Protein AF-A0A377XTT7-F1 (afdb_monomer)

Secondary structure (DSSP, 8-state):
-----TT----SS-TT---EEEEEEEESSS-HHHHHTT--S--SEEEEEEEEPSTTTHHHHHHTTTS-SEEEEEEE-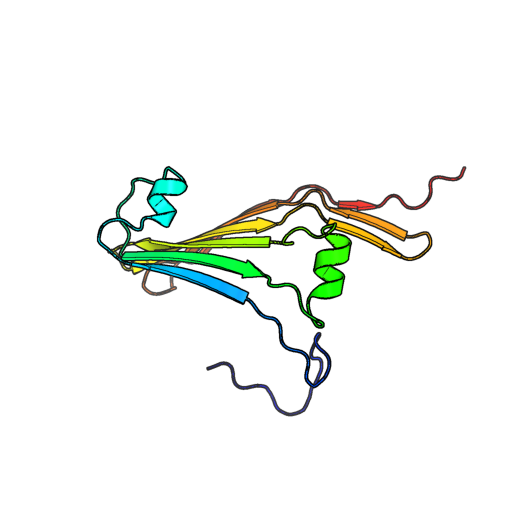TTS-EEEEEEEPPEEEEETTEEEEE--EEEEEEE-TTSS-EEEEEEEPPEEE------

Sequence (135 aa):
MVKPIAGQANGWLAAGQSVVLDEVVDHGPFPLASLKAFNLAPAMASVHTTLVKNDASQALFEIAKGDTPFTVDTRIAYSGDSQSAIVLNALDYAKGDEKVTFSGGQFQLDADRDGKNISLKGQAGSGADRCAQRI

Mean predicted aligned error: 10.23 Å

Nearest PDB structures (foldseek):
  6mit-assembly2_I  TM=4.240E-01  e=1.325E+00  Enterobacter cloacae
  8k36-assembly1_B  TM=1.878E-01  e=4.680E+00  Escherichia phage Lambda

Radius of gyration: 18.41 Å; Cα contacts (8 Å, |Δi|>4): 264; chains: 1; bounding box: 41×41×54 Å

Organism: Klebsiella pneumoniae (NCBI:txid573)

Structure (mmCIF, N/CA/C/O backbone):
data_AF-A0A377XTT7-F1
#
_entry.id   AF-A0A377XTT7-F1
#
loop_
_atom_site.group_PDB
_atom_site.id
_atom_site.type_symbol
_atom_site.label_atom_id
_atom_site.label_alt_id
_atom_site.label_comp_id
_atom_site.label_asym_id
_atom_site.label_entity_id
_atom_site.label_seq_id
_atom_site.pdbx_PDB_ins_code
_atom_site.Cartn_x
_atom_site.Cartn_y
_atom_site.Cartn_z
_atom_site.occupancy
_atom_site.B_iso_or_equiv
_atom_site.auth_seq_id
_atom_site.auth_comp_id
_atom_site.auth_asym_id
_atom_site.auth_atom_id
_atom_site.pdbx_PDB_model_num
ATOM 1 N N . MET A 1 1 ? 8.656 -18.045 -1.306 1.00 36.06 1 MET A N 1
ATOM 2 C CA . MET A 1 1 ? 7.548 -18.931 -0.887 1.00 36.06 1 MET A CA 1
ATOM 3 C C . MET A 1 1 ? 7.505 -18.932 0.630 1.00 36.06 1 MET A C 1
ATOM 5 O O . MET A 1 1 ? 8.364 -19.550 1.246 1.00 36.06 1 MET A O 1
ATOM 9 N N . VAL A 1 2 ? 6.595 -18.166 1.235 1.00 40.00 2 VAL A N 1
ATOM 10 C CA . VAL A 1 2 ? 6.414 -18.189 2.694 1.00 40.00 2 VAL A CA 1
ATOM 11 C C . VAL A 1 2 ? 5.742 -19.511 3.038 1.00 40.00 2 VAL A C 1
ATOM 13 O O . VAL A 1 2 ? 4.601 -19.760 2.661 1.00 40.00 2 VAL A O 1
ATOM 16 N N . LYS A 1 3 ? 6.497 -20.397 3.682 1.00 34.56 3 LYS A N 1
ATOM 17 C CA . LYS A 1 3 ? 5.989 -21.663 4.202 1.00 34.56 3 LYS A CA 1
ATOM 18 C C . LYS A 1 3 ? 5.380 -21.375 5.578 1.00 34.56 3 LYS A C 1
ATOM 20 O O . LYS A 1 3 ? 6.081 -20.785 6.402 1.00 34.56 3 LYS A O 1
ATOM 25 N N . PRO A 1 4 ? 4.123 -21.756 5.852 1.00 41.72 4 PRO A N 1
ATOM 26 C CA . PRO A 1 4 ? 3.560 -21.584 7.181 1.00 41.72 4 PRO A CA 1
ATOM 27 C C . PRO A 1 4 ? 4.298 -22.492 8.168 1.00 41.72 4 PRO A C 1
ATOM 29 O O . PRO A 1 4 ? 4.560 -23.661 7.872 1.00 41.72 4 PRO A O 1
ATOM 32 N N . ILE A 1 5 ? 4.612 -21.961 9.346 1.00 49.69 5 ILE A N 1
ATOM 33 C CA . ILE A 1 5 ? 5.017 -22.764 10.499 1.00 49.69 5 ILE A CA 1
ATOM 34 C C . ILE A 1 5 ? 3.811 -23.597 10.951 1.00 49.69 5 ILE A C 1
ATOM 36 O O . ILE A 1 5 ? 2.782 -23.071 11.372 1.00 49.69 5 ILE A O 1
ATOM 40 N N . ALA A 1 6 ? 3.911 -24.916 10.801 1.00 42.62 6 ALA A N 1
ATOM 41 C CA . ALA A 1 6 ? 2.896 -25.842 11.279 1.00 42.62 6 ALA A CA 1
ATOM 42 C C . ALA A 1 6 ? 2.796 -25.742 12.811 1.00 42.62 6 ALA A C 1
ATOM 44 O O . ALA A 1 6 ? 3.782 -25.984 13.504 1.00 42.62 6 ALA A O 1
ATOM 45 N N . GLY A 1 7 ? 1.616 -25.389 13.333 1.00 42.66 7 GLY A N 1
ATOM 46 C CA . GLY A 1 7 ? 1.303 -25.521 14.763 1.00 42.66 7 GLY A CA 1
ATOM 47 C C . GLY A 1 7 ? 0.786 -24.276 15.489 1.00 42.66 7 GLY A C 1
ATOM 48 O O . GLY A 1 7 ? 0.278 -24.416 16.594 1.00 42.66 7 GLY A O 1
ATOM 49 N N . GLN A 1 8 ? 0.816 -23.085 14.886 1.00 45.78 8 GLN A N 1
ATOM 50 C CA . GLN A 1 8 ? 0.063 -21.930 15.392 1.00 45.78 8 GLN A CA 1
ATOM 51 C C . GLN A 1 8 ? -0.776 -21.332 14.270 1.00 45.78 8 GLN A C 1
ATOM 53 O O . GLN A 1 8 ? -0.331 -20.463 13.526 1.00 45.78 8 GLN A O 1
ATOM 58 N N . ALA A 1 9 ? -2.034 -21.760 14.193 1.00 48.75 9 ALA A N 1
ATOM 59 C CA . ALA A 1 9 ? -3.079 -20.976 13.554 1.00 48.75 9 ALA A CA 1
ATOM 60 C C . ALA A 1 9 ? -3.439 -19.783 14.459 1.00 48.75 9 ALA A C 1
ATOM 62 O O . ALA A 1 9 ? -4.573 -19.639 14.889 1.00 48.75 9 ALA A O 1
ATOM 63 N N . ASN A 1 10 ? -2.471 -18.904 14.728 1.00 50.31 10 ASN A N 1
ATOM 64 C CA . ASN A 1 10 ? -2.773 -17.510 15.044 1.00 50.31 10 ASN A CA 1
ATOM 65 C C . ASN A 1 10 ? -2.858 -16.752 13.717 1.00 50.31 10 ASN A C 1
ATOM 67 O O . ASN A 1 10 ? -2.178 -15.754 13.488 1.00 50.31 10 ASN A O 1
ATOM 71 N N . GLY A 1 11 ? -3.661 -17.291 12.797 1.00 56.53 11 GLY A N 1
ATOM 72 C CA . GLY A 1 11 ? -4.109 -16.532 11.655 1.00 56.53 11 GLY A CA 1
ATOM 73 C C . GLY A 1 11 ? -5.034 -15.468 12.212 1.00 56.53 11 GLY A C 1
ATOM 74 O O . GLY A 1 11 ? -6.120 -15.775 12.682 1.00 56.53 11 GLY A O 1
ATOM 75 N N . TRP A 1 12 ? -4.615 -14.212 12.141 1.00 60.38 12 TRP A N 1
ATOM 76 C CA . TRP A 1 12 ? -5.512 -13.055 12.179 1.00 60.38 12 TRP A CA 1
ATOM 77 C C . TRP A 1 12 ? -6.741 -13.189 11.243 1.00 60.38 12 TRP A C 1
ATOM 79 O O . TRP A 1 12 ? -7.690 -12.426 11.371 1.00 60.38 12 TRP A O 1
ATOM 89 N N . LEU A 1 13 ? -6.732 -14.176 10.336 1.00 66.88 13 LEU A N 1
ATOM 90 C CA . LEU A 1 13 ? -7.809 -14.604 9.449 1.00 66.88 13 LEU A CA 1
ATOM 91 C C . LEU A 1 13 ? -8.327 -15.986 9.880 1.00 66.88 13 LEU A C 1
ATOM 93 O O . LEU A 1 13 ? -7.529 -16.892 10.144 1.00 66.88 13 LEU A O 1
ATOM 97 N N . ALA A 1 14 ? -9.649 -16.173 9.912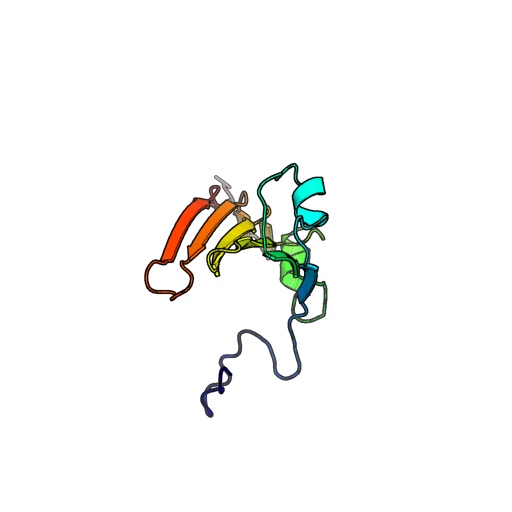 1.00 70.19 14 ALA A N 1
ATOM 98 C CA . ALA A 1 14 ? -10.243 -17.472 10.219 1.00 70.19 14 ALA A CA 1
ATOM 99 C C . ALA A 1 14 ? -9.926 -18.515 9.129 1.00 70.19 14 ALA A C 1
ATOM 101 O O . ALA A 1 14 ? -9.648 -18.181 7.975 1.00 70.19 14 ALA A O 1
ATOM 102 N N . ALA A 1 15 ? -9.990 -19.803 9.478 1.00 68.00 15 ALA A N 1
ATOM 103 C CA . ALA A 1 15 ? -9.772 -20.883 8.518 1.00 68.00 15 ALA A CA 1
ATOM 104 C C . ALA A 1 15 ? -10.760 -20.772 7.339 1.00 68.00 15 ALA A C 1
ATOM 106 O O . ALA A 1 15 ? -11.972 -20.773 7.539 1.00 68.00 15 ALA A O 1
ATOM 107 N N . GLY A 1 16 ? -10.234 -20.667 6.115 1.00 69.81 16 GLY A N 1
ATOM 108 C CA . GLY A 1 16 ? -11.025 -20.495 4.889 1.00 69.81 16 GLY A CA 1
ATOM 109 C C . GLY A 1 16 ? -11.240 -19.041 4.450 1.00 69.81 16 GLY A C 1
ATOM 110 O O . GLY A 1 16 ? -11.702 -18.821 3.334 1.00 69.81 16 GLY A O 1
ATOM 111 N N . GLN A 1 17 ? -10.860 -18.052 5.264 1.00 71.94 17 GLN A N 1
ATOM 112 C CA . GLN A 1 17 ? -10.843 -16.649 4.854 1.00 71.94 17 GLN A CA 1
ATOM 113 C C . GLN A 1 17 ? -9.547 -16.326 4.100 1.00 71.94 17 GLN A C 1
ATOM 115 O O . GLN A 1 17 ? -8.453 -16.695 4.526 1.00 71.94 17 GLN A O 1
ATOM 120 N N . SER A 1 18 ? -9.670 -15.621 2.978 1.00 78.75 18 SER A N 1
ATOM 121 C CA . SER A 1 18 ? -8.542 -15.129 2.184 1.00 78.75 18 SER A CA 1
ATOM 122 C C . SER A 1 18 ? -8.684 -13.628 2.010 1.00 78.75 18 SER A C 1
ATOM 124 O O . SER A 1 18 ? -9.804 -13.144 1.910 1.00 78.75 18 SER A O 1
ATOM 126 N N . VAL A 1 19 ? -7.584 -12.887 1.965 1.00 84.38 19 VAL A N 1
ATOM 127 C CA . VAL A 1 19 ? -7.602 -11.465 1.610 1.00 84.38 19 VAL A CA 1
ATOM 128 C C . VAL A 1 19 ? -7.346 -11.363 0.114 1.00 84.38 19 VAL A C 1
ATOM 130 O O . VAL A 1 19 ? -6.391 -11.952 -0.387 1.00 84.38 19 VAL A O 1
ATOM 133 N N . VAL A 1 20 ? -8.207 -10.640 -0.600 1.00 86.62 20 VAL A N 1
ATOM 134 C CA . VAL A 1 20 ? -8.058 -10.433 -2.044 1.00 86.62 20 VAL A CA 1
ATOM 135 C C . VAL A 1 20 ? -7.460 -9.054 -2.281 1.00 86.62 20 VAL A C 1
ATOM 137 O O . VAL A 1 20 ? -7.961 -8.057 -1.761 1.00 86.62 20 VAL A O 1
ATOM 140 N N . LEU A 1 21 ? -6.382 -9.018 -3.058 1.00 89.88 21 LEU A N 1
ATOM 141 C CA . LEU A 1 21 ? -5.725 -7.802 -3.517 1.00 89.88 21 LEU A CA 1
ATOM 142 C C . LEU A 1 21 ? -5.913 -7.712 -5.031 1.00 89.88 21 LEU A C 1
ATOM 144 O O . LEU A 1 21 ? -5.702 -8.703 -5.730 1.00 89.88 21 LEU A O 1
ATOM 148 N N . ASP A 1 22 ? -6.334 -6.549 -5.513 1.00 90.44 22 ASP A N 1
ATOM 149 C CA . ASP A 1 22 ? -6.361 -6.231 -6.938 1.00 90.44 22 ASP A CA 1
ATOM 150 C C . ASP A 1 22 ? -5.051 -5.527 -7.285 1.00 90.44 22 ASP A C 1
ATOM 152 O O . ASP A 1 22 ? -4.725 -4.499 -6.690 1.00 90.44 22 ASP A O 1
ATOM 156 N N . GLU A 1 23 ? -4.279 -6.122 -8.193 1.00 90.00 23 GLU A N 1
ATOM 157 C CA . GLU A 1 23 ? -2.963 -5.633 -8.603 1.00 90.00 23 GLU A CA 1
ATOM 158 C C . GLU A 1 23 ? -2.961 -5.370 -10.108 1.00 90.00 23 GLU A C 1
ATOM 160 O O . GLU A 1 23 ? -2.950 -6.293 -10.926 1.00 90.00 23 GLU A O 1
ATOM 165 N N . VAL A 1 24 ? -2.942 -4.095 -10.485 1.00 88.56 24 VAL A N 1
ATOM 166 C CA . VAL A 1 24 ? -2.829 -3.677 -11.882 1.00 88.56 24 VAL A CA 1
ATOM 167 C C . VAL A 1 24 ? -1.361 -3.429 -12.196 1.00 88.56 24 VAL A C 1
ATOM 169 O O . VAL A 1 24 ? -0.761 -2.481 -11.691 1.00 88.56 24 VAL A O 1
ATOM 172 N N . VAL A 1 25 ? -0.780 -4.288 -13.033 1.00 88.44 25 VAL A N 1
ATOM 173 C CA . VAL A 1 25 ? 0.629 -4.213 -13.435 1.00 88.44 25 VAL A CA 1
ATOM 174 C C . VAL A 1 25 ? 0.733 -3.682 -14.861 1.00 88.44 25 VAL A C 1
ATOM 176 O O . VAL A 1 25 ? 0.332 -4.350 -15.812 1.00 88.44 25 VAL A O 1
ATOM 179 N N . ASP A 1 26 ? 1.334 -2.507 -15.013 1.00 86.56 26 ASP A N 1
ATOM 180 C CA . ASP A 1 26 ? 1.705 -1.936 -16.305 1.00 86.56 26 ASP A CA 1
ATOM 181 C C . ASP A 1 26 ? 3.208 -2.101 -16.527 1.00 86.56 26 ASP A C 1
ATOM 183 O O . ASP A 1 26 ? 4.018 -1.716 -15.683 1.00 86.56 26 ASP A O 1
ATOM 187 N N . HIS A 1 27 ? 3.592 -2.615 -17.693 1.00 78.81 27 HIS A N 1
ATOM 188 C CA . HIS A 1 27 ? 4.986 -2.744 -18.105 1.00 78.81 27 HIS A CA 1
ATOM 189 C C . HIS A 1 27 ? 5.232 -2.032 -19.438 1.00 78.81 27 HIS A C 1
ATOM 191 O O . HIS A 1 27 ? 4.369 -1.986 -20.317 1.00 78.81 27 HIS A O 1
ATOM 197 N N . GLY A 1 28 ? 6.436 -1.516 -19.639 1.00 73.88 28 GLY A N 1
ATOM 198 C CA . GLY A 1 28 ? 6.814 -0.838 -20.878 1.00 73.88 28 GLY A CA 1
ATOM 199 C C . GLY A 1 28 ? 7.799 0.290 -20.607 1.00 73.88 28 GLY A C 1
ATOM 200 O O . GLY A 1 28 ? 8.047 0.600 -19.450 1.00 73.88 28 GLY A O 1
ATOM 201 N N . PRO A 1 29 ? 8.353 0.935 -21.645 1.00 73.94 29 PRO A N 1
ATOM 202 C CA . PRO A 1 29 ? 9.309 2.031 -21.459 1.00 73.94 29 PRO A CA 1
ATOM 203 C C . PRO A 1 29 ? 8.742 3.200 -20.643 1.00 73.94 29 PRO A C 1
ATOM 205 O O . PRO A 1 29 ? 9.497 3.909 -19.978 1.00 73.94 29 PRO A O 1
ATOM 208 N N . PHE A 1 30 ? 7.415 3.362 -20.668 1.00 76.38 30 PHE A N 1
ATOM 209 C CA . PHE A 1 30 ? 6.651 4.314 -19.871 1.00 76.38 30 PHE A CA 1
ATOM 210 C C . PHE A 1 30 ? 5.324 3.675 -19.443 1.00 76.38 30 PHE A C 1
ATOM 212 O O . PHE A 1 30 ? 4.419 3.554 -20.272 1.00 76.38 30 PHE A O 1
ATOM 219 N N . PRO A 1 31 ? 5.182 3.254 -18.177 1.00 75.50 31 PRO A N 1
ATOM 220 C CA . PRO A 1 31 ? 3.934 2.680 -17.692 1.00 75.50 31 PRO A CA 1
ATOM 221 C C . PRO A 1 31 ? 2.799 3.712 -17.722 1.00 75.50 31 PRO A C 1
ATOM 223 O O . PRO A 1 31 ? 2.941 4.826 -17.211 1.00 75.50 31 PRO A O 1
ATOM 226 N N . LEU A 1 32 ? 1.655 3.350 -18.306 1.00 74.88 32 LEU A N 1
ATOM 227 C CA . LEU A 1 32 ? 0.532 4.275 -18.488 1.00 74.88 32 LEU A CA 1
ATOM 228 C C . LEU A 1 32 ? -0.096 4.708 -17.155 1.00 74.88 32 LEU A C 1
ATOM 230 O O . LEU A 1 32 ? -0.471 5.875 -17.029 1.00 74.88 32 LEU A O 1
ATOM 234 N N . ALA A 1 33 ? -0.176 3.828 -16.148 1.00 75.06 33 ALA A N 1
ATOM 235 C CA . ALA A 1 33 ? -0.596 4.218 -14.799 1.00 75.06 33 ALA A CA 1
ATOM 236 C C . ALA A 1 33 ? 0.305 5.309 -14.200 1.00 75.06 33 ALA A C 1
ATOM 238 O O . ALA A 1 33 ? -0.199 6.274 -13.628 1.00 75.06 33 ALA A O 1
ATOM 239 N N . SER A 1 34 ? 1.624 5.225 -14.419 1.00 70.88 34 SER A N 1
ATOM 240 C CA . SER A 1 34 ? 2.559 6.269 -13.976 1.00 70.88 34 SER A CA 1
ATOM 241 C C . SER A 1 34 ? 2.301 7.604 -14.685 1.00 70.88 34 SER A C 1
ATOM 243 O O . SER A 1 34 ? 2.328 8.647 -14.037 1.00 70.88 34 SER A O 1
ATOM 245 N N . LEU A 1 35 ? 1.960 7.593 -15.982 1.00 75.00 35 LEU A N 1
ATOM 246 C CA . LEU A 1 35 ? 1.590 8.812 -16.718 1.00 75.00 35 LEU A CA 1
ATOM 247 C C . LEU A 1 35 ? 0.292 9.446 -16.196 1.00 75.00 35 LEU A C 1
ATOM 249 O O . LEU A 1 35 ? 0.218 10.668 -16.081 1.00 75.00 35 LEU A O 1
ATOM 253 N N . LYS A 1 36 ? -0.719 8.635 -15.852 1.00 74.06 36 LYS A N 1
ATOM 254 C CA . LYS A 1 36 ? -1.980 9.121 -15.255 1.00 74.06 36 LYS A CA 1
ATOM 255 C C . LYS A 1 36 ? -1.758 9.773 -13.891 1.00 74.06 36 LYS A C 1
ATOM 257 O O . LYS A 1 36 ? -2.433 10.742 -13.565 1.00 74.06 36 LYS A O 1
ATOM 262 N N . ALA A 1 37 ? -0.783 9.278 -13.134 1.00 73.81 37 ALA A N 1
ATOM 263 C CA . ALA A 1 37 ? -0.333 9.869 -11.878 1.00 73.81 37 ALA A CA 1
ATOM 264 C C . ALA A 1 37 ? 0.644 11.053 -12.072 1.00 73.81 37 ALA A C 1
ATOM 266 O O . ALA A 1 37 ? 1.294 11.469 -11.116 1.00 73.81 37 ALA A O 1
ATOM 267 N N . PHE A 1 38 ? 0.782 11.587 -13.296 1.00 74.44 38 PHE A N 1
ATOM 268 C CA . PHE A 1 38 ? 1.721 12.659 -13.665 1.00 74.44 38 PHE A CA 1
ATOM 269 C C . PHE A 1 38 ? 3.202 12.343 -13.382 1.00 74.44 38 PHE A C 1
ATOM 271 O O . PHE A 1 38 ? 4.048 13.238 -13.342 1.00 74.44 38 PHE A O 1
ATOM 278 N N . ASN A 1 39 ? 3.551 11.065 -13.239 1.00 68.88 39 ASN A N 1
ATOM 279 C CA . ASN A 1 39 ? 4.916 10.612 -13.030 1.00 68.88 39 ASN A CA 1
ATOM 280 C C . ASN A 1 39 ? 5.560 10.226 -14.369 1.00 68.88 39 ASN A C 1
ATOM 282 O O . ASN A 1 39 ? 5.441 9.098 -14.848 1.00 68.88 39 ASN A O 1
ATOM 286 N N . LEU A 1 40 ? 6.265 11.187 -14.970 1.00 73.94 40 LEU A N 1
ATOM 287 C CA . LEU A 1 40 ? 6.906 11.050 -16.284 1.00 73.94 40 LEU A CA 1
ATOM 288 C C . LEU A 1 40 ? 8.258 10.328 -16.252 1.00 73.94 40 LEU A C 1
ATOM 290 O O . LEU A 1 40 ? 8.924 10.238 -17.281 1.00 73.94 40 LEU A O 1
ATOM 294 N N . ALA A 1 41 ? 8.720 9.847 -15.099 1.00 75.31 41 ALA A N 1
ATOM 295 C CA . ALA A 1 41 ? 10.007 9.173 -15.060 1.00 75.31 41 ALA A CA 1
ATOM 296 C C . ALA A 1 41 ? 9.901 7.776 -15.728 1.00 75.31 41 ALA A C 1
ATOM 298 O O . ALA A 1 41 ? 8.921 7.067 -15.476 1.00 75.31 41 ALA A O 1
ATOM 299 N N . PRO A 1 42 ? 10.918 7.286 -16.464 1.00 75.06 42 PRO A N 1
ATOM 300 C CA . PRO A 1 42 ? 10.916 5.944 -17.069 1.00 75.06 42 PRO A CA 1
ATOM 301 C C . PRO A 1 42 ? 11.031 4.815 -16.031 1.00 75.06 42 PRO A C 1
ATOM 303 O O . PRO A 1 42 ? 11.893 4.865 -15.150 1.00 75.06 42 PRO A O 1
ATOM 306 N N . ALA A 1 43 ? 10.193 3.785 -16.122 1.00 83.50 43 ALA A N 1
ATOM 307 C CA . ALA A 1 43 ? 10.217 2.619 -15.231 1.00 83.50 43 ALA A CA 1
ATOM 308 C C . ALA A 1 43 ? 9.972 1.344 -16.040 1.00 83.50 43 ALA A C 1
ATOM 310 O O . ALA A 1 43 ? 9.265 1.405 -17.035 1.00 83.50 43 ALA A O 1
ATOM 311 N N . MET A 1 44 ? 10.519 0.205 -15.613 1.00 87.62 44 MET A N 1
ATOM 312 C CA . MET A 1 44 ? 10.216 -1.089 -16.239 1.00 87.62 44 MET A CA 1
ATOM 313 C C . MET A 1 44 ? 8.772 -1.511 -15.991 1.00 87.62 44 MET A C 1
ATOM 315 O O . MET A 1 44 ? 8.127 -2.059 -16.885 1.00 87.62 44 MET A O 1
ATOM 319 N N . ALA A 1 45 ? 8.294 -1.275 -14.769 1.00 88.56 45 ALA A N 1
ATOM 320 C CA . ALA A 1 45 ? 6.949 -1.625 -14.356 1.00 88.56 45 ALA A CA 1
ATOM 321 C C . ALA A 1 45 ? 6.402 -0.628 -13.332 1.00 88.56 45 ALA A C 1
ATOM 323 O O . ALA A 1 45 ? 7.154 -0.071 -12.523 1.00 88.56 45 ALA A O 1
ATOM 324 N N . SER A 1 46 ? 5.087 -0.448 -13.348 1.00 88.75 46 SER A N 1
ATOM 325 C CA . SER A 1 46 ? 4.324 0.103 -12.232 1.00 88.75 46 SER A CA 1
ATOM 326 C C . SER A 1 46 ? 3.229 -0.870 -11.826 1.00 88.75 46 SER A C 1
ATOM 328 O O . SER A 1 46 ? 2.602 -1.484 -12.685 1.00 88.75 46 SER A O 1
ATOM 330 N N . VAL A 1 47 ? 3.000 -0.988 -10.529 1.00 90.50 47 VAL A N 1
ATOM 331 C CA . VAL A 1 47 ? 2.005 -1.854 -9.909 1.00 90.50 47 VAL A CA 1
ATOM 332 C C . VAL A 1 47 ? 1.118 -0.977 -9.045 1.00 90.50 47 VAL A C 1
ATOM 334 O O . VAL A 1 47 ? 1.627 -0.280 -8.172 1.00 90.50 47 VAL A O 1
ATOM 337 N N . HIS A 1 48 ? -0.184 -1.009 -9.292 1.00 91.44 48 HIS A N 1
ATOM 338 C CA . HIS A 1 48 ? -1.183 -0.392 -8.432 1.00 91.44 48 HIS A CA 1
ATOM 339 C C . HIS A 1 48 ? -1.926 -1.492 -7.683 1.00 91.44 48 HIS A C 1
ATOM 341 O O . HIS A 1 48 ? -2.627 -2.292 -8.300 1.00 91.44 48 HIS A O 1
ATOM 347 N N . THR A 1 49 ? -1.760 -1.537 -6.368 1.00 91.06 49 THR A N 1
ATOM 348 C CA . THR A 1 49 ? -2.367 -2.533 -5.489 1.00 91.06 49 THR A CA 1
ATOM 349 C C . THR A 1 49 ? -3.455 -1.889 -4.642 1.00 91.06 49 THR A C 1
ATOM 351 O O . THR A 1 49 ? -3.219 -0.901 -3.939 1.00 91.06 49 THR A O 1
ATOM 354 N N . THR A 1 50 ? -4.637 -2.499 -4.642 1.00 92.50 50 THR A N 1
ATOM 355 C CA . THR A 1 50 ? -5.757 -2.124 -3.774 1.00 92.50 50 THR A CA 1
ATOM 356 C C . THR A 1 50 ? -6.329 -3.342 -3.063 1.00 92.50 50 THR A C 1
ATOM 358 O O . THR A 1 50 ? -6.260 -4.471 -3.550 1.00 92.50 50 THR A O 1
ATOM 361 N N . LEU A 1 51 ? -6.887 -3.129 -1.873 1.00 91.69 51 LEU A N 1
ATOM 362 C CA . LEU A 1 51 ? -7.627 -4.173 -1.174 1.00 91.69 51 LEU A CA 1
ATOM 363 C C . LEU A 1 51 ? -8.997 -4.351 -1.831 1.00 91.69 51 LEU A C 1
ATOM 365 O O . LEU A 1 51 ? -9.688 -3.367 -2.073 1.00 91.69 51 LEU A O 1
ATOM 369 N N . VAL A 1 52 ? -9.425 -5.591 -2.059 1.00 89.25 52 VAL A N 1
ATOM 370 C CA . VAL A 1 52 ? -10.779 -5.900 -2.537 1.00 89.25 52 VAL A CA 1
ATOM 371 C C . VAL A 1 52 ? -11.661 -6.289 -1.358 1.00 89.25 52 VAL A C 1
ATOM 373 O O . VAL A 1 52 ? -11.244 -7.023 -0.454 1.00 89.25 52 VAL A O 1
ATOM 376 N N . LYS A 1 53 ? -12.905 -5.803 -1.365 1.00 87.06 53 LYS A N 1
ATOM 377 C CA . LYS A 1 53 ? -13.897 -6.136 -0.342 1.00 87.06 53 LYS A CA 1
ATOM 378 C C . LYS A 1 53 ? -14.338 -7.594 -0.470 1.00 87.06 53 LYS A C 1
ATOM 380 O O . LYS A 1 53 ? -14.896 -7.994 -1.487 1.00 87.06 53 LYS A O 1
ATOM 385 N N . ASN A 1 54 ? -14.135 -8.365 0.589 1.00 86.38 54 ASN A N 1
ATOM 386 C CA . ASN A 1 54 ? -14.642 -9.721 0.751 1.00 86.38 54 ASN A CA 1
ATOM 387 C C . ASN A 1 54 ? -14.891 -10.027 2.237 1.00 86.38 54 ASN A C 1
ATOM 389 O O . ASN A 1 54 ? -14.665 -9.171 3.091 1.00 86.38 54 ASN A O 1
ATOM 393 N N . ASP A 1 55 ? -15.317 -11.248 2.556 1.00 85.38 55 ASP A N 1
ATOM 394 C CA . ASP A 1 55 ? -15.663 -11.650 3.929 1.00 85.38 55 ASP A CA 1
ATOM 395 C C . ASP A 1 55 ? -14.522 -11.439 4.941 1.00 85.38 55 ASP A C 1
ATOM 397 O O . ASP A 1 55 ? -14.770 -11.212 6.123 1.00 85.38 55 ASP A O 1
ATOM 401 N N . ALA A 1 56 ? -13.265 -11.497 4.490 1.00 85.19 56 ALA A N 1
ATOM 402 C CA . ALA A 1 56 ? -12.088 -11.296 5.330 1.00 85.19 56 ALA A CA 1
ATOM 403 C C . ALA A 1 56 ? -11.740 -9.810 5.533 1.00 85.19 56 ALA A C 1
ATOM 405 O O . ALA A 1 56 ? -11.240 -9.431 6.590 1.00 85.19 56 ALA A O 1
ATOM 406 N N . SER A 1 57 ? -11.987 -8.964 4.528 1.00 87.75 57 SER A N 1
ATOM 407 C CA . SER A 1 57 ? -11.668 -7.530 4.552 1.00 87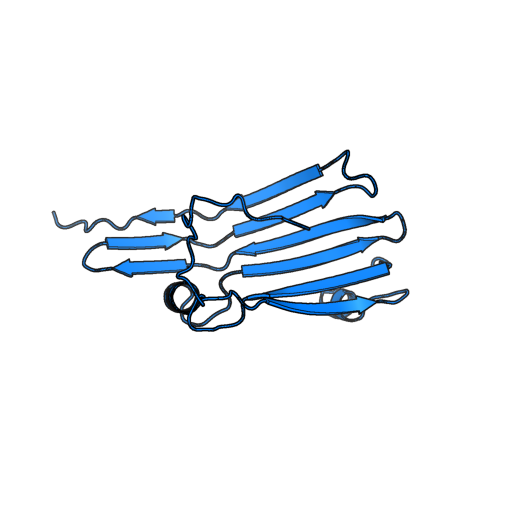.75 57 SER A CA 1
ATOM 408 C C . SER A 1 57 ? -12.858 -6.639 4.917 1.00 87.75 57 SER A C 1
ATOM 410 O O . SER A 1 57 ? -12.676 -5.438 5.114 1.00 87.75 57 SER A O 1
ATOM 412 N N . GLN A 1 58 ? -14.066 -7.198 5.052 1.00 87.62 58 GLN A N 1
ATOM 413 C CA . GLN A 1 58 ? -15.299 -6.442 5.281 1.00 87.62 58 GLN A CA 1
ATOM 414 C C . GLN A 1 58 ? -15.197 -5.482 6.473 1.00 87.62 58 GLN A C 1
ATOM 416 O O . GLN A 1 58 ? -15.554 -4.316 6.328 1.00 87.62 58 GLN A O 1
ATOM 421 N N . ALA A 1 59 ? -14.651 -5.931 7.605 1.00 86.81 59 ALA A N 1
ATOM 422 C CA . ALA A 1 59 ? -14.477 -5.086 8.787 1.00 86.81 59 ALA A CA 1
ATOM 423 C C . ALA A 1 59 ? -13.576 -3.865 8.514 1.00 86.81 59 ALA A C 1
ATOM 425 O O . ALA A 1 59 ? -13.851 -2.773 9.001 1.00 86.81 59 ALA A O 1
ATOM 426 N N . LEU A 1 60 ? -12.527 -4.017 7.697 1.00 87.31 60 LEU A N 1
ATOM 427 C CA . LEU A 1 60 ? -11.656 -2.899 7.318 1.00 87.31 60 LEU A CA 1
ATOM 428 C C . LEU A 1 60 ? -12.386 -1.902 6.416 1.00 87.31 60 LEU A C 1
ATOM 430 O O . LEU A 1 60 ? -12.245 -0.699 6.606 1.00 87.31 60 LEU A O 1
ATOM 434 N N . PHE A 1 61 ? -13.202 -2.393 5.482 1.00 89.81 61 PHE A N 1
ATOM 435 C CA . PHE A 1 61 ? -14.044 -1.542 4.642 1.00 89.81 61 PHE A CA 1
ATOM 436 C C . PHE A 1 61 ? -15.124 -0.814 5.444 1.00 89.81 61 PHE A C 1
ATOM 438 O O . PHE A 1 61 ? -15.415 0.337 5.151 1.00 89.81 61 PHE A O 1
ATOM 445 N N . GLU A 1 62 ? -15.718 -1.438 6.460 1.00 90.00 62 GLU A N 1
ATOM 446 C CA . GLU A 1 62 ? -16.701 -0.782 7.334 1.00 90.00 62 GLU A CA 1
ATOM 447 C C . GLU A 1 62 ? -16.078 0.395 8.095 1.00 90.00 62 GLU A C 1
ATOM 449 O O . GLU A 1 62 ? -16.640 1.490 8.117 1.00 90.00 62 GLU A O 1
ATOM 454 N N . ILE A 1 63 ? -14.876 0.193 8.638 1.00 89.94 63 ILE A N 1
ATOM 455 C CA . ILE A 1 63 ? -14.103 1.231 9.330 1.00 89.94 63 ILE A CA 1
ATOM 456 C C . ILE A 1 63 ? -13.643 2.324 8.346 1.00 89.94 63 ILE A C 1
ATOM 458 O O . ILE A 1 63 ? -13.618 3.504 8.691 1.00 89.94 63 ILE A O 1
ATOM 462 N N . ALA A 1 64 ? -13.328 1.957 7.103 1.00 89.81 64 ALA A N 1
ATOM 463 C CA . ALA A 1 64 ? -12.997 2.884 6.019 1.00 89.81 64 ALA A CA 1
ATOM 464 C C . ALA A 1 64 ? -14.236 3.489 5.322 1.00 89.81 64 ALA A C 1
ATOM 466 O O . ALA A 1 64 ? -14.116 4.060 4.243 1.00 89.81 64 ALA A O 1
ATOM 467 N N . LYS A 1 65 ? -15.442 3.359 5.901 1.00 87.81 65 LYS A N 1
ATOM 468 C CA . LYS A 1 65 ? -16.713 3.882 5.349 1.00 87.81 65 LYS A CA 1
ATOM 469 C C . LYS A 1 65 ? -17.043 3.414 3.924 1.00 87.81 65 LYS A C 1
ATOM 471 O O . LYS A 1 65 ? -17.780 4.077 3.200 1.00 87.81 65 LYS A O 1
ATOM 476 N N . GLY A 1 66 ? -16.557 2.240 3.546 1.00 85.25 66 GLY A N 1
ATOM 477 C CA . GLY A 1 66 ? -16.761 1.625 2.240 1.00 85.25 66 GLY A CA 1
ATOM 478 C C . GLY A 1 66 ? -15.666 1.928 1.220 1.00 85.25 66 GLY A C 1
ATOM 479 O O . GLY A 1 66 ? -15.661 1.275 0.178 1.00 85.25 66 GLY A O 1
ATOM 480 N N . ASP A 1 67 ? -14.732 2.831 1.524 1.00 87.8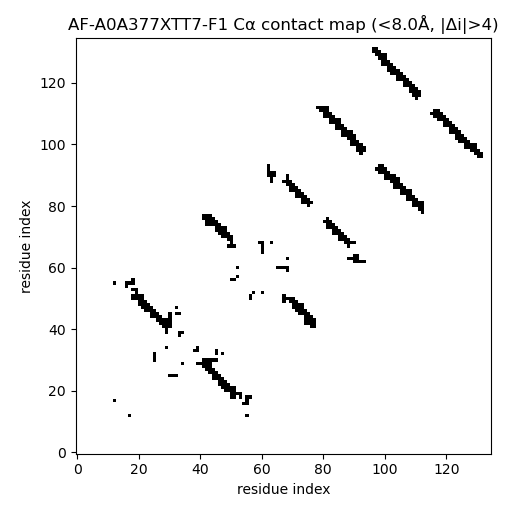8 67 ASP A N 1
ATOM 481 C CA . ASP A 1 67 ? -13.565 3.097 0.685 1.00 87.88 67 ASP A CA 1
ATOM 482 C C . ASP A 1 67 ? -12.457 2.062 0.914 1.00 87.88 67 ASP A C 1
ATOM 484 O O . ASP A 1 67 ? -12.423 1.345 1.920 1.00 87.88 67 ASP A O 1
ATOM 488 N N . THR A 1 68 ? -11.514 1.982 -0.026 1.00 89.88 68 THR A N 1
ATOM 489 C CA . THR A 1 68 ? -10.330 1.135 0.131 1.00 89.88 68 THR A CA 1
ATOM 490 C C . THR A 1 68 ? -9.490 1.657 1.305 1.00 89.88 68 THR A C 1
ATOM 492 O O . THR A 1 68 ? -9.094 2.822 1.289 1.00 89.88 68 THR A O 1
ATOM 495 N N . PRO A 1 69 ? -9.162 0.836 2.318 1.00 89.12 69 PRO A N 1
ATOM 496 C CA . PRO A 1 69 ? -8.453 1.306 3.512 1.00 89.12 69 PRO A CA 1
ATOM 497 C C . PRO A 1 69 ? -7.002 1.718 3.230 1.00 89.12 69 PRO A C 1
ATOM 499 O O . PRO A 1 69 ? -6.436 2.528 3.966 1.00 89.12 69 PRO A O 1
ATOM 502 N N . PHE A 1 70 ? -6.394 1.171 2.176 1.00 92.75 70 PHE A N 1
ATOM 503 C CA . PHE A 1 70 ? -5.060 1.548 1.733 1.00 92.75 70 PHE A CA 1
ATOM 504 C C . PHE A 1 70 ? -4.854 1.307 0.237 1.00 92.75 70 PHE A C 1
ATOM 506 O O . PHE A 1 70 ? -5.470 0.415 -0.349 1.00 92.75 70 PHE A O 1
ATOM 513 N N . THR A 1 71 ? -3.933 2.053 -0.361 1.00 92.69 71 THR A N 1
ATOM 514 C CA . THR A 1 71 ? -3.433 1.814 -1.719 1.00 92.69 71 THR A CA 1
ATOM 515 C C . THR A 1 71 ? -1.915 1.731 -1.699 1.00 92.69 71 THR A C 1
ATOM 517 O O . THR A 1 71 ? -1.260 2.380 -0.878 1.00 92.69 71 THR A O 1
ATOM 520 N N . VAL A 1 72 ? -1.350 0.914 -2.586 1.00 93.12 72 VAL A N 1
ATOM 521 C CA . VAL A 1 72 ? 0.101 0.816 -2.766 1.00 93.12 72 VAL A CA 1
ATOM 522 C C . VAL A 1 72 ? 0.436 0.953 -4.240 1.00 93.12 72 VAL A C 1
ATOM 524 O O . VAL A 1 72 ? 0.022 0.137 -5.052 1.00 93.12 72 VAL A O 1
ATOM 527 N N . ASP A 1 73 ? 1.216 1.970 -4.573 1.00 91.56 73 ASP A N 1
ATOM 528 C CA . ASP A 1 73 ? 1.736 2.206 -5.912 1.00 91.56 73 ASP A CA 1
ATOM 529 C C . ASP A 1 73 ? 3.229 1.892 -5.927 1.00 91.56 73 ASP A C 1
ATOM 531 O O . ASP A 1 73 ? 4.050 2.677 -5.447 1.00 91.56 73 ASP A O 1
ATOM 535 N N . THR A 1 74 ? 3.596 0.733 -6.464 1.00 90.94 74 THR A N 1
ATOM 536 C CA . THR A 1 74 ? 4.989 0.301 -6.595 1.00 90.94 74 THR A CA 1
ATOM 537 C C . THR A 1 74 ? 5.506 0.576 -7.995 1.00 90.94 74 THR A C 1
ATOM 539 O O . THR A 1 74 ? 4.892 0.244 -9.000 1.00 90.94 74 THR A O 1
ATOM 542 N N . ARG A 1 75 ? 6.699 1.142 -8.078 1.00 90.12 75 ARG A N 1
ATOM 543 C CA . ARG A 1 75 ? 7.406 1.445 -9.312 1.00 90.12 75 ARG A CA 1
ATOM 544 C C . ARG A 1 75 ? 8.752 0.749 -9.294 1.00 90.12 75 ARG A C 1
ATOM 546 O O . ARG A 1 75 ? 9.487 0.860 -8.319 1.00 90.12 75 ARG A O 1
ATOM 553 N N . ILE A 1 76 ? 9.099 0.095 -10.395 1.00 90.62 76 ILE A N 1
ATOM 554 C CA . ILE A 1 76 ? 10.376 -0.599 -10.560 1.00 90.62 76 ILE A CA 1
ATOM 555 C C . ILE A 1 76 ? 11.149 0.091 -11.680 1.00 90.62 76 ILE A C 1
ATOM 557 O O . ILE A 1 76 ? 10.748 0.055 -12.845 1.00 90.62 76 ILE A O 1
ATOM 561 N N . ALA A 1 77 ? 12.249 0.752 -11.338 1.00 89.00 77 ALA A N 1
ATOM 562 C CA . ALA A 1 77 ? 13.126 1.422 -12.286 1.00 89.00 77 ALA A CA 1
ATOM 563 C C . ALA A 1 77 ? 13.920 0.414 -13.134 1.00 89.00 77 ALA A C 1
ATOM 565 O O . ALA A 1 77 ? 14.107 -0.741 -12.759 1.00 89.00 77 ALA A O 1
ATOM 566 N N . TYR A 1 78 ? 14.456 0.868 -14.269 1.00 87.81 78 TYR A N 1
ATOM 567 C CA . TYR A 1 78 ? 15.350 0.061 -15.112 1.00 87.81 78 TYR A CA 1
ATOM 568 C C . TYR A 1 78 ? 16.654 -0.344 -14.418 1.00 87.81 78 TYR A C 1
ATOM 570 O O . TYR A 1 78 ? 17.208 -1.397 -14.731 1.00 87.81 78 TYR A O 1
ATOM 578 N N . SER A 1 79 ? 17.115 0.446 -13.443 1.00 88.06 79 SER A N 1
ATOM 579 C CA . SER A 1 79 ? 18.229 0.075 -12.562 1.00 88.06 79 SER A CA 1
ATOM 580 C C . SER A 1 79 ? 17.911 -1.149 -11.694 1.00 88.06 79 SER A C 1
ATOM 582 O O . SER A 1 79 ? 18.825 -1.808 -11.208 1.00 88.06 79 SER A O 1
ATOM 584 N N . GLY A 1 80 ? 16.631 -1.500 -11.542 1.00 88.50 80 GLY A N 1
ATOM 585 C CA . GLY A 1 80 ? 16.140 -2.518 -10.617 1.00 88.50 80 GLY A CA 1
ATOM 586 C C . GLY A 1 80 ? 15.742 -1.960 -9.253 1.00 88.50 80 GLY A C 1
ATOM 587 O O . GLY A 1 80 ? 15.206 -2.714 -8.450 1.00 88.50 80 GLY A O 1
ATOM 588 N N . ASP A 1 81 ? 15.960 -0.667 -9.003 1.00 91.00 81 ASP A N 1
ATOM 589 C CA . ASP A 1 81 ? 15.494 -0.017 -7.779 1.00 91.00 81 ASP A CA 1
ATOM 590 C C . ASP A 1 81 ? 13.968 0.054 -7.775 1.00 91.00 81 ASP A C 1
ATOM 592 O O . ASP A 1 81 ? 13.332 0.289 -8.807 1.00 91.00 81 ASP A O 1
ATOM 596 N N . SER A 1 82 ? 13.379 -0.135 -6.604 1.00 91.38 82 SER A N 1
ATOM 597 C CA . SER A 1 82 ? 11.939 -0.118 -6.407 1.00 91.38 82 SER A CA 1
ATOM 598 C C . SER A 1 82 ? 11.543 0.956 -5.406 1.00 91.38 82 SER A C 1
ATOM 600 O O . SER A 1 82 ? 12.194 1.157 -4.383 1.00 91.38 82 SER A O 1
ATOM 602 N N . GLN A 1 83 ? 10.460 1.653 -5.717 1.00 92.12 83 GLN A N 1
ATOM 603 C CA . GLN A 1 83 ? 9.865 2.657 -4.852 1.00 92.12 83 GLN A CA 1
ATOM 604 C C . GLN A 1 83 ? 8.373 2.365 -4.743 1.00 92.12 83 GLN A C 1
ATOM 606 O O . GLN A 1 83 ? 7.697 2.254 -5.759 1.00 92.12 83 GLN A O 1
ATOM 611 N N . SER A 1 84 ? 7.860 2.241 -3.524 1.00 92.31 84 SER A N 1
ATOM 612 C CA . SER A 1 84 ? 6.441 2.009 -3.250 1.00 92.31 84 SER A CA 1
ATOM 613 C C . SER A 1 84 ? 5.863 3.177 -2.471 1.00 92.31 84 SER A C 1
ATOM 615 O O . SER A 1 84 ? 6.384 3.522 -1.410 1.00 92.31 84 SER A O 1
ATOM 617 N N . ALA A 1 85 ? 4.825 3.816 -3.001 1.00 92.88 85 ALA A N 1
ATOM 618 C CA . ALA A 1 85 ? 4.037 4.823 -2.304 1.00 92.88 85 ALA A CA 1
ATOM 619 C C . ALA A 1 85 ? 2.832 4.132 -1.671 1.00 92.88 85 ALA A C 1
ATOM 621 O O . ALA A 1 85 ? 2.057 3.483 -2.359 1.00 92.88 85 ALA A O 1
ATOM 622 N N . ILE A 1 86 ? 2.698 4.238 -0.358 1.00 94.00 86 ILE A N 1
ATOM 623 C CA . ILE A 1 86 ? 1.653 3.592 0.428 1.00 94.00 86 ILE A CA 1
ATOM 624 C C . ILE A 1 86 ? 0.792 4.698 1.023 1.00 94.00 86 ILE A C 1
ATOM 626 O O . ILE A 1 86 ? 1.285 5.533 1.785 1.00 94.00 86 ILE A O 1
ATOM 630 N N . VAL A 1 87 ? -0.496 4.691 0.703 1.00 93.62 87 VAL A N 1
ATOM 631 C CA . VAL A 1 87 ? -1.474 5.619 1.272 1.00 93.62 87 VAL A CA 1
ATOM 632 C C . VAL A 1 87 ? -2.408 4.827 2.170 1.00 93.62 87 VAL A C 1
ATOM 634 O O . VAL A 1 87 ? -3.027 3.866 1.729 1.00 93.62 87 VAL A O 1
ATOM 637 N N . LEU A 1 88 ? -2.501 5.227 3.435 1.00 92.81 88 LEU A N 1
ATOM 638 C CA . LEU A 1 88 ? -3.512 4.760 4.376 1.00 92.81 88 LEU A CA 1
ATOM 639 C C . LEU A 1 88 ? -4.617 5.812 4.434 1.00 92.81 88 LEU A C 1
ATOM 641 O O . LEU A 1 88 ? -4.353 6.968 4.775 1.00 92.81 88 LEU A O 1
ATOM 645 N N . ASN A 1 89 ? -5.846 5.416 4.125 1.00 91.69 89 ASN A N 1
ATOM 646 C CA . ASN A 1 89 ? -6.991 6.311 4.219 1.00 91.69 89 ASN A CA 1
ATOM 647 C C . ASN A 1 89 ? -7.448 6.468 5.673 1.00 91.69 89 ASN A C 1
ATOM 649 O O . ASN A 1 89 ? -7.021 5.734 6.568 1.00 91.69 89 ASN A O 1
ATOM 653 N N . ALA A 1 90 ? -8.286 7.473 5.921 1.00 89.56 90 ALA A N 1
ATOM 654 C CA . ALA A 1 90 ? -8.839 7.696 7.247 1.00 89.56 90 ALA A CA 1
ATOM 655 C C . ALA A 1 90 ? -9.736 6.521 7.661 1.00 89.56 90 ALA A C 1
ATOM 657 O O . ALA A 1 90 ? -10.521 6.008 6.865 1.00 89.56 90 ALA A O 1
ATOM 658 N N . LEU A 1 91 ? -9.614 6.113 8.920 1.00 90.44 91 LEU A N 1
ATOM 659 C CA . LEU A 1 91 ? -10.318 4.970 9.489 1.00 90.44 91 LEU A CA 1
ATOM 660 C C . LEU A 1 91 ? -11.127 5.438 10.699 1.00 90.44 91 LEU A C 1
ATOM 662 O O . LEU A 1 91 ? -10.588 6.063 11.611 1.00 90.44 91 LEU A O 1
ATOM 666 N N . ASP A 1 92 ? -12.417 5.125 10.717 1.00 87.75 92 ASP A N 1
ATOM 667 C CA . ASP A 1 92 ? -13.340 5.428 11.809 1.00 87.75 92 ASP A CA 1
ATOM 668 C C . ASP A 1 92 ? -13.807 4.119 12.448 1.00 87.75 92 ASP A C 1
ATOM 670 O O . ASP A 1 92 ? -14.723 3.454 11.964 1.00 87.75 92 ASP A O 1
ATOM 674 N N . TYR A 1 93 ? -13.174 3.732 13.551 1.0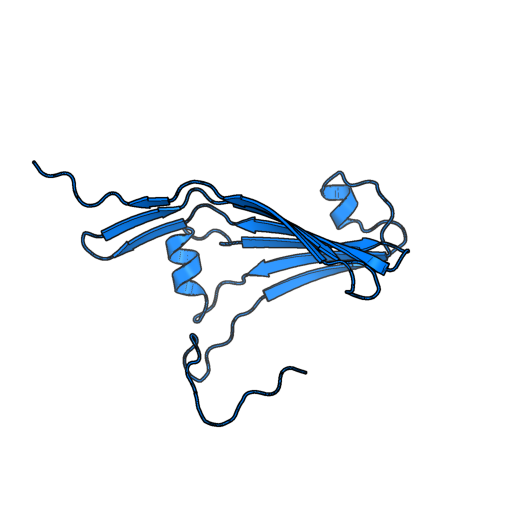0 84.25 93 TYR A N 1
ATOM 675 C CA . TYR A 1 93 ? -13.599 2.572 14.321 1.00 84.25 93 TYR A CA 1
ATOM 676 C C . TYR A 1 93 ? -14.606 3.002 15.385 1.00 84.25 93 TYR A C 1
ATOM 678 O O . TYR A 1 93 ? -14.337 3.909 16.175 1.00 84.25 93 TYR A O 1
ATOM 686 N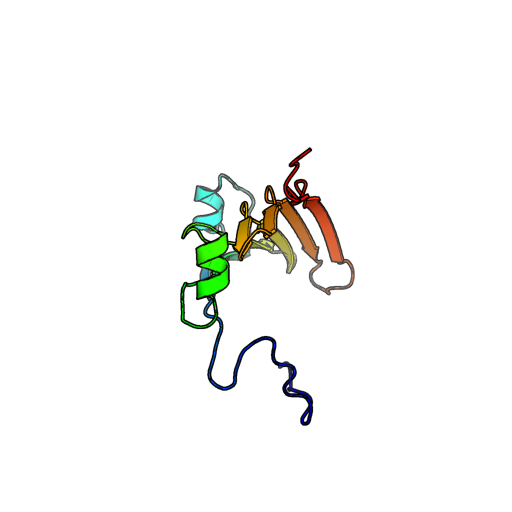 N . ALA A 1 94 ? -15.762 2.342 15.418 1.00 80.44 94 ALA A N 1
ATOM 687 C CA . ALA A 1 94 ? -16.774 2.536 16.446 1.00 80.44 94 ALA A CA 1
ATOM 688 C C . ALA A 1 94 ? -17.327 1.178 16.890 1.00 80.44 94 ALA A C 1
ATOM 690 O O . ALA A 1 94 ? -17.928 0.458 16.091 1.00 80.44 94 ALA A O 1
ATOM 691 N N . LYS A 1 95 ? -17.143 0.827 18.166 1.00 76.75 95 LYS A N 1
ATOM 692 C CA . LYS A 1 95 ? -17.741 -0.372 18.766 1.00 76.75 95 LYS A CA 1
ATOM 693 C C . LYS A 1 95 ? -18.227 -0.049 20.175 1.00 76.75 95 LYS A C 1
ATOM 695 O O . LYS A 1 95 ? -17.429 0.221 21.063 1.00 76.75 95 LYS A O 1
ATOM 700 N N . GLY A 1 96 ? -19.544 -0.080 20.377 1.00 78.88 96 GLY A N 1
ATOM 701 C CA . GLY A 1 96 ? -20.143 0.381 21.633 1.00 78.88 96 GLY A CA 1
ATOM 702 C C . GLY A 1 96 ? -19.863 1.870 21.860 1.00 78.88 96 GLY A C 1
ATOM 703 O O . GLY A 1 96 ? -20.077 2.677 20.958 1.00 78.88 96 GLY A O 1
ATOM 704 N N . ASP A 1 97 ? -19.364 2.217 23.044 1.00 76.81 97 ASP A N 1
ATOM 705 C CA . ASP A 1 97 ? -18.989 3.589 23.417 1.00 76.81 97 ASP A CA 1
ATOM 706 C C . ASP A 1 97 ? -17.555 3.975 22.995 1.00 76.81 97 ASP A C 1
ATOM 708 O O . ASP A 1 97 ? -17.132 5.117 23.188 1.00 76.81 97 ASP A O 1
ATOM 712 N N . GLU A 1 98 ? -16.795 3.047 22.408 1.00 74.50 98 GLU A N 1
ATOM 713 C CA . GLU A 1 98 ? -15.415 3.276 21.983 1.00 74.50 98 GLU A CA 1
ATOM 714 C C . GLU A 1 98 ? -15.381 3.770 20.536 1.00 74.50 98 GLU A C 1
ATOM 716 O O . GLU A 1 98 ? -15.747 3.044 19.605 1.00 74.50 98 GLU A O 1
ATOM 721 N N . LYS A 1 99 ? -14.920 5.013 20.344 1.00 82.44 99 LYS A N 1
ATOM 722 C CA . LYS A 1 99 ? -14.690 5.612 19.028 1.00 82.44 99 LYS A CA 1
ATOM 723 C C . LYS A 1 99 ? -13.236 6.043 18.875 1.00 82.44 99 LYS A C 1
ATOM 725 O O . LYS A 1 99 ? -12.771 6.941 19.580 1.00 82.44 99 LYS A O 1
ATOM 730 N N . VAL A 1 100 ? -12.566 5.451 17.893 1.00 84.44 100 VAL A N 1
ATOM 731 C CA . VAL A 1 100 ? -11.187 5.767 17.515 1.00 84.44 100 VAL A CA 1
ATOM 732 C C . VAL A 1 100 ? -11.186 6.229 16.071 1.00 84.44 100 VAL A C 1
ATOM 734 O O . VAL A 1 100 ? -11.644 5.513 15.182 1.00 84.44 100 VAL A O 1
ATOM 737 N N . THR A 1 101 ? -10.678 7.433 15.830 1.00 86.19 101 THR A N 1
ATOM 738 C CA . THR A 1 101 ? -10.556 7.976 14.475 1.00 86.19 101 THR A CA 1
ATOM 739 C C . THR A 1 101 ? -9.089 8.124 14.123 1.00 86.19 101 THR A C 1
ATOM 741 O O . THR A 1 101 ? -8.377 8.868 14.796 1.00 86.19 101 THR A O 1
ATOM 744 N N . PHE A 1 102 ? -8.638 7.450 13.074 1.00 88.94 102 PHE A N 1
ATOM 745 C CA . PHE A 1 102 ? -7.307 7.607 12.505 1.00 88.94 102 PHE A CA 1
ATOM 746 C C . PHE A 1 102 ? -7.395 8.461 11.246 1.00 88.94 102 PHE A C 1
ATOM 748 O O . PHE A 1 102 ? -8.171 8.168 10.340 1.00 88.94 102 PHE A O 1
ATOM 755 N N . SER A 1 103 ? -6.588 9.516 11.177 1.00 88.06 103 SER A N 1
ATOM 756 C CA . SER A 1 103 ? -6.675 10.507 10.096 1.00 88.06 103 SER A CA 1
ATOM 757 C C . SER A 1 103 ? -6.004 10.068 8.782 1.00 88.06 103 SER A C 1
ATOM 759 O O . SER A 1 103 ? -5.953 10.855 7.840 1.00 88.06 103 SER A O 1
ATOM 761 N N . GLY A 1 104 ? -5.487 8.837 8.704 1.00 90.88 104 GLY A N 1
ATOM 762 C CA . GLY A 1 104 ? -4.759 8.316 7.542 1.00 90.88 104 GLY A CA 1
ATOM 763 C C . GLY A 1 104 ? -3.249 8.544 7.628 1.00 90.88 104 GLY A C 1
ATOM 764 O O . GLY A 1 104 ? -2.724 8.973 8.652 1.00 90.88 104 GLY A O 1
ATOM 765 N N . GLY A 1 105 ? -2.520 8.243 6.558 1.00 93.56 105 GLY A N 1
ATOM 766 C CA . GLY A 1 105 ? -1.070 8.418 6.501 1.00 93.56 105 GLY A CA 1
ATOM 767 C C . GLY A 1 105 ? -0.495 8.159 5.115 1.00 93.56 105 GLY A C 1
ATOM 768 O O . GLY A 1 105 ? -1.114 7.501 4.288 1.00 93.56 105 GLY A O 1
ATOM 769 N N . GLN A 1 106 ? 0.699 8.682 4.859 1.00 93.38 106 GLN A N 1
ATOM 770 C CA . GLN A 1 106 ? 1.417 8.501 3.599 1.00 93.38 106 GLN A CA 1
ATOM 771 C C . GLN A 1 106 ? 2.832 8.022 3.888 1.00 93.38 106 GLN A C 1
ATOM 773 O O . GLN A 1 106 ? 3.553 8.643 4.672 1.00 93.38 106 GLN A O 1
ATOM 778 N N . PHE A 1 107 ? 3.236 6.935 3.242 1.00 94.25 107 PHE A N 1
ATOM 779 C CA . PHE A 1 107 ? 4.544 6.321 3.411 1.00 94.25 107 PHE A CA 1
ATOM 780 C C . PHE A 1 107 ? 5.177 6.051 2.050 1.00 94.25 107 PHE A C 1
ATOM 782 O O . PHE A 1 107 ? 4.504 5.747 1.074 1.00 94.25 107 PHE A O 1
ATOM 789 N N . GLN A 1 108 ? 6.492 6.151 1.995 1.00 93.81 108 GLN A N 1
ATOM 790 C CA . GLN A 1 108 ? 7.328 5.835 0.858 1.00 93.81 108 GLN A CA 1
ATOM 791 C C . GLN A 1 108 ? 8.325 4.775 1.315 1.00 93.81 108 GLN A C 1
ATOM 793 O O . GLN A 1 108 ? 9.064 4.984 2.279 1.00 93.81 108 GLN A O 1
ATOM 798 N N . LEU A 1 109 ? 8.323 3.636 0.636 1.00 93.50 109 LEU A N 1
ATOM 799 C CA . LEU A 1 109 ? 9.299 2.572 0.798 1.00 93.50 109 LEU A CA 1
ATOM 800 C C . LEU A 1 109 ? 10.220 2.576 -0.420 1.00 93.50 109 LEU A C 1
ATOM 802 O O . LEU A 1 109 ? 9.756 2.340 -1.529 1.00 93.50 109 LEU A O 1
ATOM 806 N N . ASP A 1 110 ? 11.507 2.806 -0.214 1.00 93.38 110 ASP A N 1
ATOM 807 C CA . ASP A 1 110 ? 12.540 2.689 -1.241 1.00 93.38 110 ASP A CA 1
ATOM 808 C C . ASP A 1 110 ? 13.370 1.429 -0.966 1.00 93.38 110 ASP A C 1
ATOM 810 O O . ASP A 1 110 ? 13.784 1.208 0.174 1.00 93.38 110 ASP A O 1
ATOM 814 N N . ALA A 1 111 ? 13.628 0.616 -1.987 1.00 94.06 111 ALA A N 1
ATOM 815 C CA . ALA A 1 111 ? 14.499 -0.553 -1.910 1.00 94.06 111 ALA A CA 1
ATOM 816 C C . ALA A 1 111 ? 15.361 -0.666 -3.174 1.00 94.06 111 ALA A C 1
ATOM 818 O O . ALA A 1 111 ? 14.843 -0.590 -4.289 1.00 94.06 111 ALA A O 1
ATOM 819 N N . ASP A 1 112 ? 16.670 -0.849 -3.012 1.00 92.81 112 ASP A N 1
ATOM 820 C CA . ASP A 1 112 ? 17.587 -1.069 -4.135 1.00 92.81 112 ASP A CA 1
ATOM 821 C C . ASP A 1 112 ? 17.398 -2.453 -4.773 1.00 92.81 112 ASP A C 1
ATOM 823 O O . ASP A 1 112 ? 16.820 -3.366 -4.179 1.00 92.81 112 ASP A O 1
ATOM 827 N N . ARG A 1 113 ? 17.944 -2.630 -5.983 1.00 90.81 113 ARG A N 1
ATOM 828 C CA . ARG A 1 113 ? 17.880 -3.895 -6.739 1.00 90.81 113 ARG A CA 1
ATOM 829 C C . ARG A 1 113 ? 18.275 -5.137 -5.926 1.00 90.81 113 ARG A C 1
ATOM 831 O O . ARG A 1 113 ? 17.724 -6.213 -6.153 1.00 90.81 113 ARG A O 1
ATOM 838 N N . ASP A 1 114 ? 19.250 -5.003 -5.029 1.00 90.56 114 ASP A N 1
ATOM 839 C CA . ASP A 1 114 ? 19.783 -6.113 -4.236 1.00 90.56 114 ASP A CA 1
ATOM 840 C C . ASP A 1 114 ? 19.082 -6.275 -2.872 1.00 90.56 114 ASP A C 1
ATOM 842 O O . ASP A 1 114 ? 19.396 -7.211 -2.134 1.00 90.56 114 ASP A O 1
ATOM 846 N N . GLY A 1 115 ? 18.170 -5.366 -2.506 1.00 86.56 115 GLY A N 1
ATOM 847 C CA . GLY A 1 115 ? 17.513 -5.330 -1.197 1.00 86.56 115 GLY A CA 1
ATOM 848 C C . GLY A 1 115 ? 18.463 -5.063 -0.020 1.00 86.56 115 GLY A C 1
ATOM 849 O O . GLY A 1 115 ? 18.136 -5.393 1.120 1.00 86.56 115 GLY A O 1
ATOM 850 N N . LYS A 1 116 ? 19.651 -4.504 -0.276 1.00 90.00 116 LYS A N 1
ATOM 851 C CA . LYS A 1 116 ? 20.652 -4.154 0.746 1.00 90.00 116 LYS A CA 1
ATOM 852 C C . LYS A 1 116 ? 20.360 -2.807 1.398 1.00 90.00 116 LYS A C 1
ATOM 854 O O . LYS A 1 116 ? 20.735 -2.592 2.548 1.00 90.00 116 LYS A O 1
ATOM 859 N N . ASN A 1 117 ? 19.726 -1.900 0.665 1.00 90.25 117 ASN A N 1
ATOM 860 C CA . ASN A 1 117 ? 19.351 -0.573 1.113 1.00 90.25 117 ASN A CA 1
ATOM 861 C C . ASN A 1 117 ? 17.835 -0.425 1.023 1.00 90.25 117 ASN A C 1
ATOM 863 O O . ASN A 1 117 ? 17.283 -0.217 -0.056 1.00 90.25 117 ASN A O 1
ATOM 867 N N . ILE A 1 118 ? 17.181 -0.537 2.176 1.00 94.50 118 ILE A N 1
ATOM 868 C CA . ILE A 1 118 ? 15.737 -0.389 2.322 1.00 94.50 118 ILE A CA 1
ATOM 869 C C . ILE A 1 118 ? 15.488 0.802 3.242 1.00 94.50 118 ILE A C 1
ATOM 871 O O . ILE A 1 118 ? 16.005 0.845 4.359 1.00 94.50 118 ILE A O 1
ATOM 875 N N . SER A 1 119 ? 14.688 1.764 2.793 1.00 94.31 119 SER A N 1
ATOM 876 C CA . SER A 1 119 ? 14.305 2.922 3.597 1.00 94.31 119 SER A CA 1
ATOM 877 C C . SER A 1 119 ? 12.798 3.126 3.570 1.00 94.31 119 SER A C 1
ATOM 879 O O . SER A 1 119 ? 12.185 3.088 2.510 1.00 94.31 119 SER A O 1
ATOM 881 N N . LEU A 1 120 ? 12.205 3.350 4.742 1.00 93.94 120 LEU A N 1
ATOM 882 C CA . LEU A 1 120 ? 10.799 3.709 4.891 1.00 93.94 120 LEU A CA 1
ATOM 883 C C . LEU A 1 120 ? 10.730 5.130 5.447 1.00 93.94 120 LEU A C 1
ATOM 885 O O . LEU A 1 120 ? 11.287 5.417 6.507 1.00 93.94 120 LEU A O 1
ATOM 889 N N . LYS A 1 121 ? 10.041 6.021 4.742 1.00 93.75 121 LYS A N 1
ATOM 890 C CA . LYS A 1 121 ? 9.776 7.397 5.174 1.00 93.75 121 LYS A CA 1
ATOM 891 C C . LYS A 1 121 ? 8.281 7.632 5.122 1.00 93.75 121 LYS A C 1
ATOM 893 O O . LYS A 1 121 ? 7.609 7.064 4.279 1.00 93.75 121 LYS A O 1
ATOM 898 N N . GLY A 1 122 ? 7.736 8.466 5.991 1.00 89.50 122 GLY A N 1
ATOM 899 C CA . GLY A 1 122 ? 6.306 8.728 5.940 1.00 89.50 122 GLY A CA 1
ATOM 900 C C . GLY A 1 122 ? 5.809 9.590 7.075 1.00 89.50 122 GLY A C 1
ATOM 901 O O . GLY A 1 122 ? 6.544 9.915 8.005 1.00 89.50 122 GLY A O 1
ATOM 902 N N . GLN A 1 123 ? 4.547 9.968 6.960 1.00 88.81 123 GLN A N 1
ATOM 903 C CA . GLN A 1 123 ? 3.812 10.758 7.931 1.00 88.81 123 GLN A CA 1
ATOM 904 C C . GLN A 1 123 ? 2.514 10.018 8.233 1.00 88.81 123 GLN A C 1
ATOM 906 O O . GLN A 1 123 ? 1.737 9.715 7.327 1.00 88.81 123 GLN A O 1
ATOM 911 N N . ALA A 1 124 ? 2.287 9.729 9.509 1.00 87.25 124 ALA A N 1
ATOM 912 C CA . ALA A 1 124 ? 1.009 9.236 9.994 1.00 87.25 124 ALA A CA 1
ATOM 913 C C . ALA A 1 124 ? 0.213 10.416 10.556 1.00 87.25 124 ALA A C 1
ATOM 915 O O . ALA A 1 124 ? 0.746 11.230 11.314 1.00 87.25 124 ALA A O 1
ATOM 916 N N . GLY A 1 125 ? -1.058 10.508 10.183 1.00 80.44 125 GLY A N 1
ATOM 917 C CA . GLY A 1 125 ? -2.020 11.381 10.833 1.00 80.44 125 GLY A CA 1
ATOM 918 C C . GLY A 1 125 ? -2.294 10.918 12.263 1.00 80.44 125 GLY A C 1
ATOM 919 O O . GLY A 1 125 ? -2.038 9.769 12.629 1.00 80.44 125 GLY A O 1
ATOM 920 N N . SER A 1 126 ? -2.807 11.815 13.101 1.00 74.81 126 SER A N 1
ATOM 921 C CA . SER A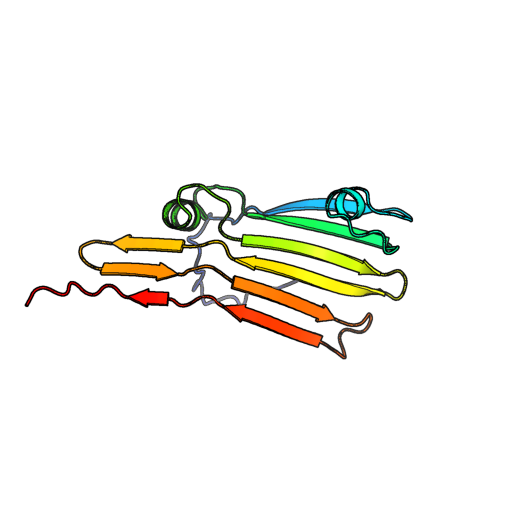 1 126 ? -3.123 11.473 14.485 1.00 74.81 126 SER A CA 1
ATOM 922 C C . SER A 1 126 ? -4.309 10.508 14.572 1.00 74.81 126 SER A C 1
ATOM 924 O O . SER A 1 126 ? -5.278 10.596 13.806 1.00 74.81 126 SER A O 1
ATOM 926 N N . GLY A 1 127 ? -4.217 9.594 15.540 1.00 64.44 127 GLY A N 1
ATOM 927 C CA . GLY A 1 127 ? -5.359 8.892 16.109 1.00 64.44 127 GLY A CA 1
ATOM 928 C C . GLY A 1 127 ? -5.957 9.757 17.214 1.00 64.44 127 GLY A C 1
ATOM 929 O O . GLY A 1 127 ? -5.240 10.157 18.128 1.00 64.44 127 GLY A O 1
ATOM 930 N N . ALA A 1 128 ? -7.235 10.104 17.110 1.00 58.97 128 ALA A N 1
ATOM 931 C CA . ALA A 1 128 ? -7.965 10.748 18.193 1.00 58.97 128 ALA A CA 1
ATOM 932 C C . ALA A 1 128 ? -8.896 9.718 18.837 1.00 58.97 128 ALA A C 1
ATOM 934 O O . ALA A 1 128 ? -9.893 9.306 18.239 1.00 58.97 128 ALA A O 1
ATOM 935 N N . ASP A 1 129 ? -8.572 9.326 20.066 1.00 49.66 129 ASP A N 1
ATOM 936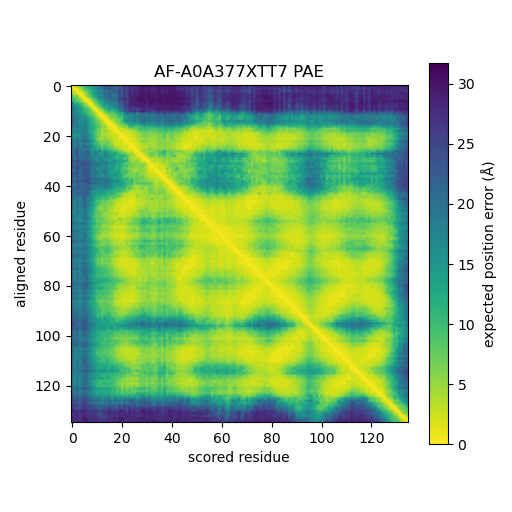 C CA . ASP A 1 129 ? -9.453 8.531 20.911 1.00 49.66 129 ASP A CA 1
ATOM 937 C C . ASP A 1 129 ? -10.450 9.482 21.569 1.00 49.66 129 ASP A C 1
ATOM 939 O O . ASP A 1 129 ? -10.117 10.236 22.487 1.00 49.66 129 ASP A O 1
ATOM 943 N N . ARG A 1 130 ? -11.698 9.492 21.092 1.00 50.03 130 ARG A N 1
ATOM 944 C CA . ARG A 1 130 ? -12.767 10.208 21.797 1.00 50.03 130 ARG A CA 1
ATOM 945 C C . ARG A 1 130 ? -13.391 9.261 22.810 1.00 50.03 130 ARG A C 1
ATOM 947 O O . ARG A 1 130 ? -14.539 8.860 22.655 1.00 50.03 130 ARG A O 1
ATOM 954 N N . CYS A 1 131 ? -12.639 8.928 23.859 1.00 46.31 131 CYS A N 1
ATOM 955 C CA . CYS A 1 131 ? -13.247 8.392 25.074 1.00 46.31 131 CYS A CA 1
ATOM 956 C C . CYS A 1 131 ? -14.254 9.430 25.579 1.00 46.31 131 CYS A C 1
ATOM 958 O O . CYS A 1 131 ? -13.910 10.605 25.716 1.00 46.31 131 CYS A O 1
ATOM 960 N N . ALA A 1 132 ? -15.507 9.010 25.759 1.00 51.38 132 ALA A N 1
ATOM 961 C CA . ALA A 1 132 ? -16.649 9.857 26.067 1.00 51.38 132 ALA A CA 1
ATOM 962 C C . ALA A 1 132 ? -16.334 10.875 27.177 1.00 51.38 132 ALA A C 1
ATOM 964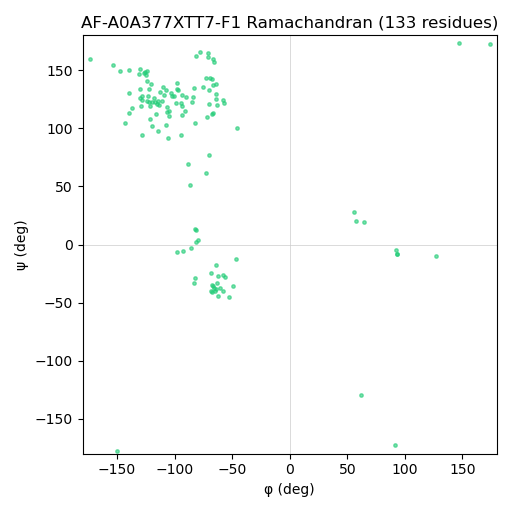 O O . ALA A 1 132 ? -16.377 10.568 28.367 1.00 51.38 132 ALA A O 1
ATOM 965 N N . GLN A 1 133 ? -16.058 12.116 26.771 1.00 49.06 133 GLN A N 1
ATOM 966 C CA . GLN A 1 133 ? -16.011 13.279 27.647 1.00 49.06 133 GLN A CA 1
ATOM 967 C C . GLN A 1 133 ? -17.450 13.580 28.096 1.00 49.06 133 GLN A C 1
ATOM 969 O O . GLN A 1 133 ? -18.119 14.455 27.554 1.00 49.06 133 GLN A O 1
ATOM 974 N N . ARG A 1 134 ? -17.952 12.795 29.051 1.00 43.19 134 ARG A N 1
ATOM 975 C CA . ARG A 1 134 ? -19.082 13.146 29.913 1.00 43.19 134 ARG A CA 1
ATOM 976 C C . ARG A 1 134 ? -18.499 13.472 31.283 1.00 43.19 134 ARG A C 1
ATOM 978 O O . ARG A 1 134 ? -18.282 12.578 32.095 1.00 43.19 134 ARG A O 1
ATOM 985 N N . ILE A 1 135 ? -18.211 14.753 31.484 1.00 42.56 135 ILE A N 1
ATOM 986 C CA . ILE A 1 135 ? -18.249 15.411 32.795 1.00 42.56 135 ILE A CA 1
ATOM 987 C C . ILE A 1 135 ? -19.475 16.310 32.810 1.00 42.56 135 ILE A C 1
ATOM 989 O O . ILE A 1 135 ? -19.753 16.907 31.744 1.00 42.56 135 ILE A O 1
#

InterPro domains:
  IPR010352 Protein of unknown function DUF945 [PF06097] (7-124)

pLDDT: mean 79.96, std 15.63, range [34.56, 94.5]

Solvent-accessible surface area (backbone atoms only — not comparable to full-atom values): 7630 Å² total; per-residue (Å²): 131,92,74,80,72,88,86,64,88,77,52,98,51,60,95,90,52,63,84,50,70,48,71,52,74,34,68,39,78,61,22,61,68,38,50,76,70,72,42,81,71,66,23,48,32,31,34,43,36,36,61,42,86,42,93,60,36,42,69,54,26,59,27,23,75,70,42,62,48,40,42,36,43,37,36,31,33,78,86,45,32,32,41,31,43,37,39,37,45,50,32,50,44,74,60,89,79,47,38,41,37,32,63,20,32,42,35,38,40,40,32,40,63,84,65,82,52,71,47,78,49,70,51,73,46,64,69,49,73,53,66,75,88,77,126

Foldseek 3Di:
DDDDDPDDPPPPFPVPDDWDKDKDKAADQAGVVCVVVVNRDGFRIKIKIFTDDDPRCVLVCVQLVNDTQKIWIWTQHPQRKIKIKIKGDWGWDDDPQWTKIWHIKIKMWIAGNVRPDIDIDIDTGDIDTCNPPDD